Protein AF-A0A8H7DBB1-F1 (afdb_monomer_lite)

pLDDT: mean 85.73, std 10.11, range [40.78, 96.06]

InterPro domains:
  IPR054471 GPI inositol-deacylase, winged helix domain [PF22939] (51-109)

Sequence (112 aa):
MTLARFLLAKLHIESLSTKNTITGVREALKHLPKNLHDSYDIVMQRIEAQNEEDRKTARSALTWVANAKRSLTVSEITVALAIEPDAQRLDEDNILDIGIILAVCAGLVIWG

Structure (mmCIF, N/CA/C/O backbone):
data_AF-A0A8H7DBB1-F1
#
_entry.id   AF-A0A8H7DBB1-F1
#
loop_
_atom_site.group_PDB
_atom_site.id
_atom_site.type_symbol
_atom_site.label_atom_id
_atom_site.label_alt_id
_atom_site.label_comp_id
_atom_site.label_asym_id
_atom_site.label_entity_id
_atom_site.label_seq_id
_atom_site.pdbx_PDB_ins_code
_atom_site.Cartn_x
_atom_site.Cartn_y
_atom_site.Cartn_z
_atom_site.occupancy
_atom_site.B_iso_or_equiv
_atom_site.auth_seq_id
_atom_site.auth_comp_id
_atom_site.auth_asym_id
_atom_site.auth_atom_id
_atom_site.pdbx_PDB_model_num
ATOM 1 N N . MET A 1 1 ? -13.886 -19.421 -3.298 1.00 40.78 1 MET A N 1
ATOM 2 C CA . MET A 1 1 ? -14.956 -18.400 -3.183 1.00 40.78 1 MET A CA 1
ATOM 3 C C . MET A 1 1 ? -15.062 -17.869 -1.738 1.00 40.78 1 MET A C 1
ATOM 5 O O . MET A 1 1 ? -16.146 -17.860 -1.163 1.00 40.78 1 MET A O 1
ATOM 9 N N . THR A 1 2 ? -13.944 -17.423 -1.133 1.00 48.31 2 THR A N 1
ATOM 10 C CA . THR A 1 2 ? -13.886 -17.126 0.325 1.00 48.31 2 THR A CA 1
ATOM 11 C C . THR A 1 2 ? -12.988 -15.938 0.716 1.00 48.31 2 THR A C 1
ATOM 13 O O . THR A 1 2 ? -13.126 -15.435 1.825 1.00 48.31 2 THR A O 1
ATOM 16 N N . LEU A 1 3 ? -12.121 -15.433 -0.174 1.00 52.38 3 LEU A N 1
ATOM 17 C CA . LEU A 1 3 ? -11.161 -14.357 0.143 1.00 52.38 3 LEU A CA 1
ATOM 18 C C . LEU A 1 3 ? -11.837 -13.048 0.586 1.00 52.38 3 LEU A C 1
ATOM 20 O O . LEU A 1 3 ? -11.407 -12.435 1.560 1.00 52.38 3 LEU A O 1
ATOM 24 N N . ALA A 1 4 ? -12.955 -12.674 -0.046 1.00 51.69 4 ALA A N 1
ATOM 25 C CA . ALA A 1 4 ? -13.696 -11.459 0.304 1.00 51.69 4 ALA A CA 1
ATOM 26 C C . ALA A 1 4 ? -14.190 -11.437 1.766 1.00 51.69 4 ALA A C 1
ATOM 28 O O . ALA A 1 4 ? -14.262 -10.367 2.364 1.00 51.69 4 ALA A O 1
ATOM 29 N N . ARG A 1 5 ? -14.488 -12.601 2.374 1.00 57.72 5 ARG A N 1
ATOM 30 C CA . ARG A 1 5 ? -14.958 -12.663 3.773 1.00 57.72 5 ARG A CA 1
ATOM 31 C C . ARG A 1 5 ? -13.841 -12.438 4.792 1.00 57.72 5 ARG A C 1
ATOM 33 O O . ARG A 1 5 ? -14.124 -11.958 5.882 1.00 57.72 5 ARG A O 1
ATOM 40 N N . PHE A 1 6 ? -12.593 -12.752 4.446 1.00 73.19 6 PHE A N 1
ATOM 41 C CA . PHE A 1 6 ? -11.453 -12.571 5.351 1.00 73.19 6 PHE A CA 1
ATOM 42 C C . PHE A 1 6 ? -10.770 -11.212 5.185 1.00 73.19 6 PHE A C 1
ATOM 44 O O . PHE A 1 6 ? -10.178 -10.721 6.144 1.00 73.19 6 PHE A O 1
ATOM 51 N N . LEU A 1 7 ? -10.901 -10.568 4.019 1.00 76.94 7 LEU A N 1
ATOM 52 C CA . LEU A 1 7 ? -10.349 -9.231 3.800 1.00 76.94 7 LEU A CA 1
ATOM 53 C C . LEU A 1 7 ? -10.964 -8.204 4.756 1.00 76.94 7 LEU A C 1
ATOM 55 O O . LEU A 1 7 ? -10.230 -7.474 5.410 1.00 76.94 7 LEU A O 1
ATOM 59 N N . LEU A 1 8 ? -12.292 -8.195 4.903 1.00 79.00 8 LEU A N 1
ATOM 60 C CA . LEU A 1 8 ? -12.966 -7.272 5.822 1.00 79.00 8 LEU A CA 1
ATOM 61 C C . LEU A 1 8 ? -12.465 -7.439 7.268 1.00 79.00 8 LEU A C 1
ATOM 63 O O . LEU A 1 8 ? -12.156 -6.458 7.939 1.00 79.00 8 LEU A O 1
ATOM 67 N N . ALA A 1 9 ? -12.308 -8.687 7.722 1.00 83.38 9 ALA A N 1
ATOM 68 C CA . ALA A 1 9 ? -11.759 -8.981 9.042 1.00 83.38 9 ALA A CA 1
ATOM 69 C C . ALA A 1 9 ? -10.314 -8.473 9.191 1.00 83.38 9 ALA A C 1
ATOM 71 O O . ALA A 1 9 ? -9.991 -7.850 10.201 1.00 83.38 9 ALA A O 1
ATOM 72 N N . LYS A 1 10 ? -9.463 -8.675 8.175 1.00 82.00 10 LYS A N 1
ATOM 73 C CA . LYS A 1 10 ? -8.086 -8.156 8.152 1.00 82.00 10 LYS A CA 1
ATOM 74 C C . LYS A 1 10 ? -8.065 -6.628 8.268 1.00 82.00 10 LYS A C 1
ATOM 7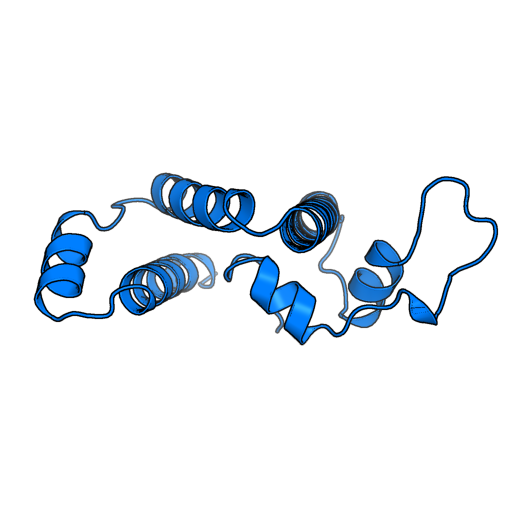6 O O . LYS A 1 10 ? -7.374 -6.101 9.135 1.00 82.00 10 LYS A O 1
ATOM 81 N N . LEU A 1 11 ? -8.872 -5.929 7.468 1.00 81.69 11 LEU A N 1
ATOM 82 C CA . LEU A 1 11 ? -8.942 -4.465 7.477 1.00 81.69 11 LEU A CA 1
ATOM 83 C C . LEU A 1 11 ? -9.419 -3.909 8.824 1.00 81.69 11 LEU A C 1
ATOM 85 O O . LEU A 1 11 ? -8.887 -2.908 9.305 1.00 81.69 11 LEU A O 1
ATOM 89 N N . HIS A 1 12 ? -10.385 -4.569 9.470 1.00 84.88 12 HIS A N 1
ATOM 90 C CA . HIS A 1 12 ? -10.808 -4.200 10.821 1.00 84.88 12 HIS A CA 1
ATOM 91 C C . HIS A 1 12 ? -9.668 -4.332 11.833 1.00 84.88 12 HIS A C 1
ATOM 93 O O . HIS A 1 12 ? -9.429 -3.398 12.597 1.00 84.88 12 HIS A O 1
ATOM 99 N N . ILE A 1 13 ? -8.941 -5.452 11.823 1.00 86.12 13 ILE A N 1
ATOM 100 C CA . ILE A 1 13 ? -7.811 -5.667 12.735 1.00 86.12 13 ILE A CA 1
ATOM 101 C C . ILE A 1 13 ? -6.706 -4.630 12.502 1.00 86.12 13 ILE A C 1
ATOM 103 O O . ILE A 1 13 ? -6.232 -4.038 13.469 1.00 86.12 13 ILE A O 1
ATOM 107 N N . GLU A 1 14 ? -6.356 -4.336 11.249 1.00 81.56 14 GLU A N 1
ATOM 108 C CA . GLU A 1 14 ? -5.372 -3.297 10.915 1.00 81.56 14 GLU A CA 1
ATOM 109 C C . GLU A 1 14 ? -5.826 -1.894 11.331 1.00 81.56 14 GLU A C 1
ATOM 111 O O . GLU A 1 14 ? -5.015 -1.066 11.735 1.00 81.56 14 GLU A O 1
ATOM 116 N N . SER A 1 15 ? -7.122 -1.583 11.238 1.00 82.19 15 SER A N 1
ATOM 117 C CA . SER A 1 15 ? -7.643 -0.306 11.730 1.00 82.19 15 SER A CA 1
ATOM 118 C C . SER A 1 15 ? -7.515 -0.209 13.251 1.00 82.19 15 SER A C 1
ATOM 120 O O . SER A 1 15 ? -7.166 0.850 13.776 1.00 82.19 15 SER A O 1
ATOM 122 N N . LEU A 1 16 ? -7.799 -1.295 13.972 1.00 87.44 16 LEU A N 1
ATOM 123 C CA . LEU A 1 16 ? -7.705 -1.338 15.431 1.00 87.44 16 LEU A CA 1
ATOM 124 C C . LEU A 1 16 ? -6.251 -1.295 15.916 1.00 87.44 16 LEU A C 1
ATOM 126 O O . LEU A 1 16 ? -5.979 -0.640 16.921 1.00 87.44 16 LEU A O 1
ATOM 130 N N . SER A 1 17 ? -5.312 -1.913 15.192 1.00 85.19 17 SER A N 1
ATOM 131 C CA . SER A 1 17 ? -3.887 -1.922 15.552 1.00 85.19 17 SER A CA 1
ATOM 132 C C . SER A 1 17 ? -3.225 -0.542 15.491 1.00 85.19 17 SER A C 1
ATOM 134 O O . SER A 1 17 ? -2.157 -0.359 16.060 1.00 85.19 17 SER A O 1
ATOM 136 N N . THR A 1 18 ? -3.861 0.452 14.859 1.00 82.31 18 THR A N 1
ATOM 137 C CA . THR A 1 18 ? -3.396 1.854 14.884 1.00 82.31 18 THR A CA 1
ATOM 138 C C . THR A 1 18 ? -3.653 2.572 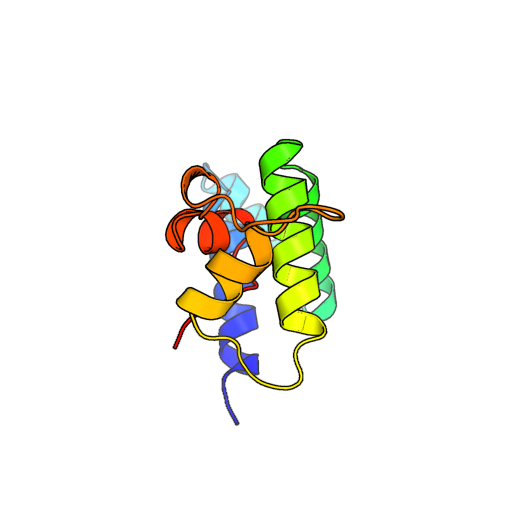16.214 1.00 82.31 18 THR A C 1
ATOM 140 O O . THR A 1 18 ? -3.210 3.706 16.402 1.00 82.31 18 THR A O 1
ATOM 143 N N . LYS A 1 19 ? -4.420 1.974 17.135 1.00 88.50 19 LYS A N 1
ATOM 144 C CA . LYS A 1 19 ? -4.829 2.619 18.388 1.00 88.50 19 LYS A CA 1
ATOM 145 C C . LYS A 1 19 ? -3.907 2.210 19.532 1.00 88.50 19 LYS A C 1
ATOM 147 O O . LYS A 1 19 ? -3.828 1.045 19.898 1.00 88.50 19 LYS A O 1
ATOM 152 N N . ASN A 1 20 ? -3.293 3.207 20.167 1.00 90.94 20 ASN A N 1
ATOM 153 C CA . ASN A 1 20 ? -2.319 3.003 21.246 1.00 90.94 20 ASN A CA 1
ATOM 154 C C . ASN A 1 20 ? -2.942 2.927 22.651 1.00 90.94 20 ASN A C 1
ATOM 156 O O . ASN A 1 20 ? -2.229 2.752 23.635 1.00 90.94 20 ASN A O 1
ATOM 160 N N . THR A 1 21 ? -4.262 3.097 22.781 1.00 92.19 21 THR A N 1
ATOM 161 C CA . THR A 1 21 ? -4.951 3.092 24.080 1.00 92.19 21 THR A CA 1
ATOM 162 C C . THR A 1 21 ? -6.188 2.208 24.046 1.00 92.19 21 THR A C 1
ATOM 164 O O . THR A 1 21 ? -6.889 2.131 23.037 1.00 92.19 21 THR A O 1
ATOM 167 N N . ILE A 1 22 ? -6.507 1.583 25.183 1.00 91.00 22 ILE A N 1
ATOM 168 C CA . ILE A 1 22 ? -7.725 0.770 25.335 1.00 91.00 22 ILE A CA 1
ATOM 169 C C . ILE A 1 22 ? -8.973 1.608 25.019 1.00 91.00 22 ILE A C 1
ATOM 171 O O . ILE A 1 22 ? -9.905 1.119 24.383 1.00 91.00 22 ILE A O 1
ATOM 175 N N . THR A 1 23 ? -8.990 2.878 25.432 1.00 92.31 23 THR A N 1
ATOM 176 C CA . THR A 1 23 ? -10.077 3.811 25.110 1.00 92.31 23 THR A CA 1
ATOM 177 C C . THR A 1 23 ? -10.197 4.018 23.603 1.00 92.31 23 THR A C 1
ATOM 179 O O . THR A 1 23 ? -11.283 3.823 23.065 1.00 92.31 23 THR A O 1
ATOM 182 N N . GLY A 1 24 ? -9.089 4.295 22.908 1.00 90.31 24 GLY A N 1
ATOM 183 C CA . GLY A 1 24 ? -9.084 4.474 21.456 1.00 90.31 24 GLY A CA 1
ATOM 184 C C . GLY A 1 24 ? -9.510 3.217 20.693 1.00 90.31 24 GLY A C 1
ATOM 185 O O . GLY A 1 24 ? -10.229 3.319 19.702 1.00 90.31 24 GLY A O 1
ATOM 186 N N . VAL A 1 25 ? -9.140 2.026 21.180 1.00 91.31 25 VAL A N 1
ATOM 187 C CA . VAL A 1 25 ? -9.632 0.748 20.634 1.00 91.31 25 VAL A CA 1
ATOM 188 C C . VAL A 1 25 ? -11.148 0.630 20.818 1.00 91.31 25 VAL A C 1
ATOM 190 O O . VAL A 1 25 ? -11.860 0.336 19.860 1.00 91.31 25 VAL A O 1
ATOM 193 N N . ARG A 1 26 ? -11.674 0.889 22.025 1.00 91.12 26 ARG A N 1
ATOM 194 C CA . ARG A 1 26 ? -13.124 0.828 22.299 1.00 91.12 26 ARG A CA 1
ATOM 195 C C . ARG A 1 26 ? -13.926 1.826 21.472 1.00 91.12 26 ARG A C 1
ATOM 197 O O . ARG A 1 26 ? -15.042 1.510 21.076 1.00 91.12 26 ARG A O 1
ATOM 204 N N . GLU A 1 27 ? -13.391 3.016 21.230 1.00 88.69 27 GLU A N 1
ATOM 205 C CA . GLU A 1 27 ? -14.022 4.004 20.354 1.00 88.69 27 GLU A CA 1
ATOM 206 C C . GLU A 1 27 ? -14.008 3.549 18.898 1.00 88.69 27 GLU A C 1
ATOM 208 O O . GLU A 1 27 ? -15.053 3.559 18.253 1.00 88.69 27 GLU A O 1
ATOM 213 N N . ALA A 1 28 ? -12.872 3.056 18.400 1.00 86.50 28 ALA A N 1
ATOM 214 C CA . ALA A 1 28 ? -12.773 2.525 17.043 1.00 86.50 28 ALA A CA 1
ATOM 215 C C . ALA A 1 28 ? -13.754 1.364 16.799 1.00 86.50 28 ALA A C 1
ATOM 217 O O . ALA A 1 28 ? -14.387 1.316 15.748 1.00 86.50 28 ALA A O 1
ATOM 218 N N . LEU A 1 29 ? -13.964 0.487 17.791 1.00 88.06 29 LEU A N 1
ATOM 219 C CA . LEU A 1 29 ? -14.954 -0.597 17.722 1.00 88.06 29 LEU A CA 1
ATOM 220 C C . LEU A 1 29 ? -16.393 -0.101 17.492 1.00 88.06 29 LEU A C 1
ATOM 222 O O . LEU A 1 29 ? -17.177 -0.803 16.858 1.00 88.06 29 LEU A O 1
ATOM 226 N N . LYS A 1 30 ? -16.755 1.097 17.973 1.00 86.56 30 LYS A N 1
ATOM 227 C CA . LYS A 1 30 ? -18.096 1.683 17.760 1.00 86.56 30 LYS A CA 1
ATOM 228 C C . LYS A 1 30 ? -18.300 2.192 16.333 1.00 86.56 30 LYS A C 1
ATOM 230 O O . LYS A 1 30 ? -19.440 2.314 15.891 1.00 86.56 30 LYS A O 1
ATOM 235 N N . HIS A 1 31 ? -17.207 2.493 15.637 1.00 80.88 31 HIS A N 1
ATOM 236 C CA . HIS A 1 31 ? -17.193 3.105 14.310 1.00 80.88 31 HIS A CA 1
ATOM 237 C C . HIS A 1 31 ? -16.587 2.182 13.252 1.00 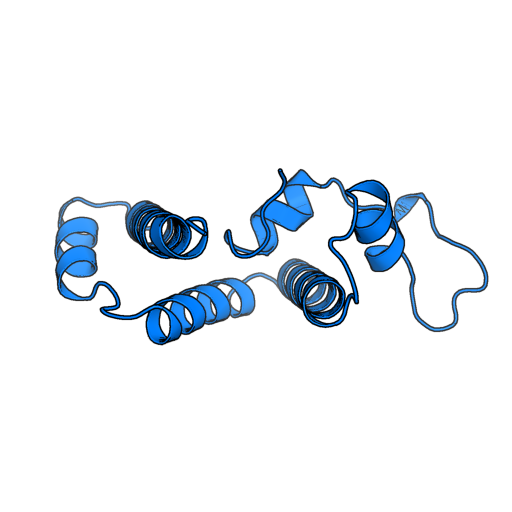80.88 31 HIS A C 1
ATOM 239 O O . HIS A 1 31 ? -16.160 2.653 12.200 1.00 80.88 31 HIS A O 1
ATOM 245 N N . LEU A 1 32 ? -16.545 0.870 13.517 1.00 80.50 32 LEU A N 1
ATOM 246 C CA . LEU A 1 32 ? -16.096 -0.083 12.514 1.00 80.50 32 LEU A CA 1
ATOM 247 C C . LEU A 1 32 ? -17.011 -0.004 11.281 1.00 80.50 32 LEU A C 1
ATOM 249 O O . LEU A 1 32 ? -18.240 -0.023 11.426 1.00 80.50 32 LEU A O 1
ATOM 253 N N . PRO A 1 33 ? -16.427 0.066 10.076 1.00 76.12 33 PRO A N 1
ATOM 254 C CA . PRO A 1 33 ? -17.180 0.024 8.835 1.00 76.12 33 PRO A CA 1
ATOM 255 C C . PRO A 1 33 ? -18.101 -1.190 8.790 1.00 76.12 33 PRO A C 1
ATOM 257 O O . PRO A 1 33 ? -17.689 -2.305 9.103 1.00 76.12 33 PRO A O 1
ATOM 260 N N . LYS A 1 34 ? -19.350 -0.994 8.368 1.00 76.00 34 LYS A N 1
ATOM 261 C CA . LYS A 1 34 ? -20.316 -2.102 8.269 1.00 76.00 34 LYS A CA 1
ATOM 262 C C . LYS A 1 34 ? -20.208 -2.860 6.954 1.00 76.00 34 LYS A C 1
ATOM 264 O O . LYS A 1 34 ? -20.709 -3.976 6.842 1.00 76.00 34 LYS A O 1
ATOM 269 N N . ASN A 1 35 ? -19.604 -2.236 5.952 1.00 77.81 35 ASN A N 1
ATOM 270 C CA . ASN A 1 35 ? -19.469 -2.788 4.621 1.00 77.81 35 ASN A CA 1
ATOM 271 C C . ASN A 1 35 ? -18.027 -2.624 4.117 1.00 77.81 35 ASN A C 1
ATOM 273 O O . ASN A 1 35 ? -17.185 -1.938 4.706 1.00 77.81 35 ASN A O 1
ATOM 277 N N . LEU A 1 36 ? -17.749 -3.319 3.020 1.00 75.12 36 LEU A N 1
ATOM 278 C CA . LEU A 1 36 ? -16.422 -3.364 2.429 1.00 75.12 36 LEU A CA 1
ATOM 279 C C . LEU A 1 36 ? -16.024 -2.023 1.789 1.00 75.12 36 LEU A C 1
ATOM 281 O O . LEU A 1 36 ? -14.852 -1.672 1.833 1.00 75.12 36 LEU A O 1
ATOM 285 N N . HIS A 1 37 ? -16.982 -1.271 1.243 1.00 78.88 37 HIS A N 1
ATOM 286 C CA . HIS A 1 37 ? -16.733 0.018 0.593 1.00 78.88 37 HIS A CA 1
ATOM 287 C C . HIS A 1 37 ? -16.185 1.048 1.587 1.00 78.88 37 HIS A C 1
ATOM 289 O O . HIS A 1 37 ? -15.072 1.531 1.412 1.00 78.88 37 HIS A O 1
ATOM 295 N N . ASP A 1 38 ? -16.883 1.236 2.706 1.00 80.75 38 ASP A N 1
ATOM 296 C CA . ASP A 1 38 ? -16.463 2.111 3.801 1.00 80.75 38 ASP A CA 1
ATOM 297 C C . ASP A 1 38 ? -15.089 1.686 4.370 1.00 80.75 38 ASP A C 1
ATOM 299 O O . ASP A 1 38 ? -14.297 2.509 4.824 1.00 80.75 38 ASP A O 1
ATOM 303 N N . SER A 1 39 ? -14.779 0.382 4.342 1.00 78.62 39 SER A N 1
ATOM 304 C CA . SER A 1 39 ? -13.469 -0.129 4.773 1.00 78.62 39 SER A CA 1
ATOM 305 C C . SER A 1 39 ? -12.360 0.234 3.791 1.00 78.62 39 SER A C 1
ATOM 307 O O . SER A 1 39 ? -11.274 0.611 4.228 1.00 78.62 39 SER A O 1
ATOM 309 N N . TYR A 1 40 ? -12.623 0.138 2.484 1.00 83.12 40 TYR A N 1
ATOM 310 C CA . TYR A 1 40 ? -11.687 0.589 1.457 1.00 83.12 40 TYR A CA 1
ATOM 311 C C . TYR A 1 40 ? -11.418 2.087 1.574 1.00 83.12 40 TYR A C 1
ATOM 313 O O . TYR A 1 40 ? -10.255 2.470 1.502 1.00 83.12 40 TYR A O 1
ATOM 321 N N . ASP A 1 41 ? -12.436 2.911 1.835 1.00 86.44 41 ASP A N 1
ATOM 322 C CA . ASP A 1 41 ? -12.259 4.359 2.000 1.00 86.44 41 ASP A CA 1
ATOM 323 C C . ASP A 1 41 ? -11.316 4.689 3.159 1.00 86.44 41 ASP A C 1
ATOM 325 O O . ASP A 1 41 ? -10.394 5.490 3.002 1.00 86.44 41 ASP A O 1
ATOM 329 N N . ILE A 1 42 ? -11.471 4.015 4.304 1.00 84.50 42 ILE A N 1
ATOM 330 C CA . ILE A 1 42 ? -10.545 4.166 5.436 1.00 84.50 42 ILE A CA 1
ATOM 331 C C . ILE A 1 42 ? -9.126 3.745 5.044 1.00 84.50 42 ILE A C 1
ATOM 333 O O . ILE A 1 42 ? -8.152 4.382 5.445 1.00 84.50 42 ILE A O 1
ATOM 337 N N . VAL A 1 43 ? -8.970 2.667 4.272 1.00 87.62 43 VAL A N 1
ATOM 338 C CA . VAL A 1 43 ? -7.639 2.225 3.839 1.00 87.62 43 VAL A CA 1
ATOM 339 C C . VAL A 1 43 ? -7.013 3.217 2.869 1.00 87.62 43 VAL A C 1
ATOM 341 O O . VAL A 1 43 ? -5.859 3.587 3.061 1.00 87.62 43 VAL A O 1
ATOM 344 N N . MET A 1 44 ? -7.773 3.703 1.891 1.00 91.44 44 MET A N 1
ATOM 345 C CA . MET A 1 44 ? -7.310 4.712 0.944 1.00 91.44 44 MET A CA 1
ATOM 346 C C . MET A 1 44 ? -6.926 6.007 1.657 1.00 91.44 44 MET A C 1
ATOM 348 O O . MET A 1 44 ? -5.865 6.548 1.378 1.00 91.44 44 MET A O 1
ATOM 352 N N . GLN A 1 45 ? -7.702 6.457 2.647 1.00 91.19 45 GLN A N 1
ATOM 353 C CA . GLN A 1 45 ? -7.325 7.607 3.474 1.00 91.19 45 GLN A CA 1
ATOM 354 C C . GLN A 1 45 ? -5.993 7.391 4.204 1.00 91.19 45 GLN A C 1
ATOM 356 O O . GLN A 1 45 ? -5.181 8.311 4.264 1.00 91.19 45 GLN A O 1
ATOM 361 N N . ARG A 1 46 ? -5.738 6.183 4.730 1.00 89.00 46 ARG A N 1
ATOM 362 C CA . ARG A 1 46 ? -4.444 5.849 5.351 1.00 89.00 46 ARG A CA 1
ATOM 363 C C . ARG A 1 46 ? -3.300 5.909 4.341 1.00 89.00 46 ARG A C 1
ATOM 365 O O . ARG A 1 46 ? -2.258 6.455 4.677 1.00 89.00 46 ARG A O 1
ATOM 372 N N . ILE A 1 47 ? -3.506 5.402 3.125 1.00 93.44 47 ILE A N 1
ATOM 373 C CA . ILE A 1 47 ? -2.514 5.448 2.040 1.00 93.44 47 ILE A CA 1
ATOM 374 C C . ILE A 1 47 ? -2.204 6.895 1.632 1.00 93.44 47 ILE A C 1
ATOM 376 O O . ILE A 1 47 ? -1.038 7.257 1.483 1.00 93.44 47 ILE A O 1
ATOM 380 N N . GLU A 1 48 ? -3.233 7.732 1.485 1.00 94.38 48 GLU A N 1
ATOM 381 C CA . GLU A 1 48 ? -3.095 9.142 1.092 1.00 94.38 48 GLU A CA 1
ATOM 382 C C . GLU A 1 48 ? -2.450 10.013 2.187 1.00 94.38 48 GLU A C 1
ATOM 384 O O . GLU A 1 48 ? -1.872 11.056 1.878 1.00 94.38 48 GLU A O 1
ATOM 389 N N . ALA A 1 49 ? -2.520 9.580 3.451 1.00 93.56 49 ALA A N 1
ATOM 390 C CA . ALA A 1 49 ? -1.906 10.251 4.598 1.00 93.56 49 ALA A CA 1
ATOM 391 C C . ALA A 1 49 ? -0.416 9.907 4.811 1.00 93.56 49 ALA A C 1
ATOM 393 O O . ALA A 1 49 ? 0.205 10.464 5.718 1.00 93.56 49 ALA A O 1
ATOM 394 N N . GLN A 1 50 ? 0.156 8.992 4.018 1.00 94.31 50 GLN A N 1
ATOM 395 C CA . GLN A 1 50 ? 1.588 8.669 4.059 1.00 94.31 50 GLN A CA 1
ATOM 396 C C . GLN A 1 50 ? 2.441 9.825 3.511 1.00 94.31 50 GLN A C 1
ATOM 398 O O . GLN A 1 50 ? 1.921 10.807 2.971 1.00 94.31 50 GLN A O 1
ATOM 403 N N . ASN A 1 51 ? 3.768 9.713 3.635 1.00 96.06 51 ASN A N 1
ATOM 404 C CA . ASN A 1 51 ? 4.668 10.647 2.960 1.00 96.06 51 ASN A CA 1
ATOM 405 C C . ASN A 1 51 ? 4.507 10.549 1.427 1.00 96.06 51 ASN A C 1
ATOM 407 O O . ASN A 1 51 ? 3.911 9.609 0.897 1.00 96.06 51 ASN A O 1
ATOM 411 N N . GLU A 1 52 ? 5.002 11.558 0.710 1.00 95.62 52 GLU A N 1
ATOM 412 C CA . GLU A 1 52 ? 4.776 11.686 -0.732 1.00 95.62 52 GLU A CA 1
ATOM 413 C C . GLU A 1 52 ? 5.293 10.487 -1.538 1.00 95.62 52 GLU A C 1
ATOM 415 O O . GLU A 1 52 ? 4.608 10.036 -2.460 1.00 95.62 52 GLU A O 1
ATOM 420 N N . GLU A 1 53 ? 6.455 9.957 -1.164 1.00 92.69 53 GLU A N 1
ATOM 421 C CA . GLU A 1 53 ? 7.108 8.828 -1.824 1.00 92.69 53 GLU A CA 1
ATOM 422 C C . GLU A 1 53 ? 6.308 7.533 -1.635 1.00 92.69 53 GLU A C 1
ATOM 424 O O . GLU A 1 53 ? 5.914 6.895 -2.613 1.00 92.69 53 GLU A O 1
ATOM 429 N N . ASP A 1 54 ? 5.951 7.204 -0.393 1.00 94.50 54 ASP A N 1
ATOM 430 C CA . ASP A 1 54 ? 5.147 6.024 -0.059 1.00 94.50 54 ASP A CA 1
ATOM 431 C C . ASP A 1 54 ? 3.766 6.078 -0.714 1.00 94.50 54 ASP A C 1
ATOM 433 O O . ASP A 1 54 ? 3.276 5.085 -1.260 1.00 94.50 54 ASP A O 1
ATOM 437 N N . ARG A 1 55 ? 3.137 7.259 -0.717 1.00 95.69 55 ARG A N 1
ATOM 438 C CA . ARG A 1 55 ? 1.849 7.477 -1.381 1.00 95.69 55 ARG A CA 1
ATOM 439 C C . ARG A 1 55 ? 1.957 7.263 -2.890 1.00 95.69 55 ARG A C 1
ATOM 441 O O . ARG A 1 55 ? 1.076 6.622 -3.469 1.00 95.69 55 ARG A O 1
ATOM 448 N N . LYS A 1 56 ? 3.010 7.778 -3.539 1.00 94.00 56 LYS A N 1
ATOM 449 C CA . LYS A 1 56 ? 3.253 7.571 -4.979 1.00 94.00 56 LYS A CA 1
ATOM 450 C C . LYS A 1 56 ? 3.428 6.079 -5.271 1.00 94.00 56 LYS A C 1
ATOM 452 O O . LYS A 1 56 ? 2.738 5.553 -6.144 1.00 94.00 56 LYS A O 1
ATOM 457 N N . THR A 1 57 ? 4.262 5.394 -4.493 1.00 94.19 57 THR A N 1
ATOM 458 C CA . THR A 1 57 ? 4.519 3.954 -4.623 1.00 94.19 57 THR A CA 1
ATOM 459 C C . THR A 1 57 ? 3.242 3.133 -4.464 1.00 94.19 57 THR A C 1
ATOM 461 O O . THR A 1 57 ? 2.914 2.320 -5.330 1.00 94.19 57 THR A O 1
ATOM 464 N N . ALA A 1 58 ? 2.463 3.388 -3.410 1.00 95.00 58 ALA A N 1
ATOM 465 C CA . ALA A 1 58 ? 1.207 2.693 -3.160 1.00 95.00 58 ALA A CA 1
ATOM 466 C C . ALA A 1 58 ? 0.197 2.900 -4.299 1.00 95.00 58 ALA A C 1
ATOM 468 O O . ALA A 1 58 ? -0.409 1.938 -4.775 1.00 95.00 58 ALA A O 1
ATOM 469 N N . ARG A 1 59 ? 0.035 4.135 -4.795 1.00 94.88 59 ARG A N 1
ATOM 470 C CA . ARG A 1 59 ? -0.875 4.420 -5.916 1.00 94.88 59 ARG A CA 1
ATOM 471 C C . ARG A 1 59 ? -0.448 3.722 -7.201 1.00 94.88 59 ARG A C 1
ATOM 473 O O . ARG A 1 59 ? -1.305 3.159 -7.887 1.00 94.88 59 ARG A O 1
ATOM 480 N N . SER A 1 60 ? 0.843 3.728 -7.520 1.00 93.31 60 SER A N 1
ATOM 481 C CA . SER A 1 60 ? 1.370 3.012 -8.683 1.00 93.31 60 SER A CA 1
ATOM 482 C C . SER A 1 60 ? 1.130 1.508 -8.559 1.00 93.31 60 SER A C 1
ATOM 484 O O . SER A 1 60 ? 0.626 0.890 -9.496 1.00 93.31 60 SER A O 1
ATOM 486 N N . ALA A 1 61 ? 1.388 0.926 -7.384 1.00 94.12 61 ALA A N 1
ATOM 487 C CA . ALA A 1 61 ? 1.187 -0.500 -7.140 1.00 94.12 61 ALA A CA 1
ATOM 488 C C . ALA A 1 61 ? -0.287 -0.896 -7.289 1.00 94.12 61 ALA A C 1
ATOM 490 O O . ALA A 1 61 ? -0.610 -1.837 -8.016 1.00 94.12 61 ALA A O 1
ATOM 491 N N . LEU A 1 62 ? -1.196 -0.136 -6.671 1.00 94.06 62 LEU A N 1
ATOM 492 C CA . LEU A 1 62 ? -2.637 -0.356 -6.795 1.00 94.06 62 LEU A CA 1
ATOM 493 C C . LEU A 1 62 ? -3.117 -0.204 -8.240 1.00 94.06 62 LEU A C 1
ATOM 495 O O . LEU A 1 62 ? -3.956 -0.983 -8.684 1.00 94.06 62 LEU A O 1
ATOM 499 N N . THR A 1 63 ? -2.565 0.750 -8.992 1.00 93.81 63 THR A N 1
ATOM 500 C CA . THR A 1 63 ? -2.897 0.945 -10.410 1.00 93.81 63 THR A CA 1
ATOM 501 C C . THR A 1 63 ? -2.485 -0.268 -11.239 1.00 93.81 63 THR A C 1
ATOM 503 O O . THR A 1 63 ? -3.305 -0.786 -11.999 1.00 93.81 63 THR A O 1
ATOM 506 N N . TRP A 1 64 ? -1.260 -0.767 -11.064 1.00 93.88 64 TRP A N 1
ATOM 507 C CA . TRP A 1 64 ? -0.788 -1.975 -11.741 1.00 93.88 64 TRP A CA 1
ATOM 508 C C . TRP A 1 64 ? -1.649 -3.191 -11.406 1.00 93.88 64 TRP A C 1
ATOM 510 O O . TRP A 1 64 ? -2.106 -3.885 -12.311 1.00 93.88 64 TRP A O 1
ATOM 520 N N . VAL A 1 65 ? -1.928 -3.420 -10.121 1.00 92.00 65 VAL A N 1
ATOM 521 C CA . VAL A 1 65 ? -2.726 -4.568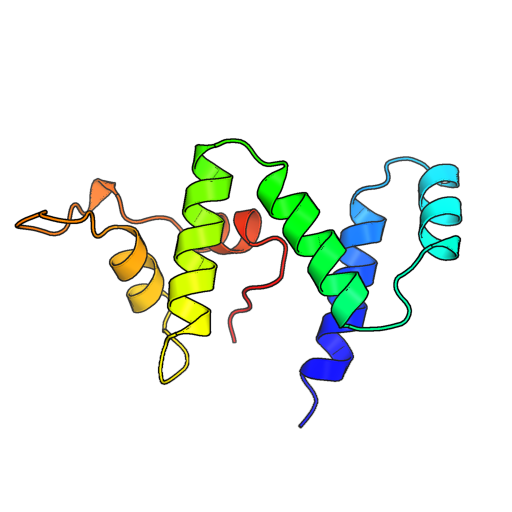 -9.668 1.00 92.00 65 VAL A CA 1
ATOM 522 C C . VAL A 1 65 ? -4.169 -4.488 -10.173 1.00 92.00 65 VAL A C 1
ATOM 524 O O . VAL A 1 65 ? -4.699 -5.490 -10.645 1.00 92.00 65 VAL A O 1
ATOM 527 N N . ALA A 1 66 ? -4.804 -3.315 -10.114 1.00 91.81 66 ALA A N 1
ATOM 528 C CA . ALA A 1 66 ? -6.199 -3.141 -10.522 1.00 91.81 66 ALA A CA 1
ATOM 529 C C . ALA A 1 66 ? -6.407 -3.259 -12.041 1.00 91.81 66 ALA A C 1
ATOM 531 O O . ALA A 1 66 ? -7.480 -3.671 -12.478 1.00 91.81 66 ALA A O 1
ATOM 532 N N . ASN A 1 67 ? -5.398 -2.902 -12.842 1.00 92.62 67 ASN A N 1
ATOM 533 C CA . ASN A 1 67 ? -5.481 -2.925 -14.306 1.00 92.62 67 ASN A CA 1
ATOM 534 C C . ASN A 1 67 ? -4.862 -4.184 -14.936 1.00 92.62 67 ASN A C 1
ATOM 536 O O . ASN A 1 67 ? -5.019 -4.413 -16.139 1.00 92.62 67 ASN A O 1
ATOM 540 N N . ALA A 1 68 ? -4.156 -5.012 -14.163 1.00 92.69 68 ALA A N 1
ATOM 541 C CA . ALA A 1 68 ? -3.571 -6.240 -14.675 1.00 92.69 68 ALA A CA 1
ATOM 542 C C . ALA A 1 68 ? -4.657 -7.256 -15.068 1.00 92.69 68 ALA A C 1
ATOM 544 O O . ALA A 1 68 ? -5.601 -7.528 -14.330 1.00 92.69 68 ALA A O 1
ATOM 545 N N . LYS A 1 69 ? -4.493 -7.890 -16.237 1.00 92.75 69 LYS A N 1
ATOM 546 C CA . LYS A 1 69 ? -5.420 -8.932 -16.730 1.00 92.75 69 LYS A CA 1
ATOM 547 C C . LYS A 1 69 ? -5.395 -10.221 -15.900 1.00 92.75 69 LYS A C 1
ATOM 549 O O . LYS A 1 69 ? -6.293 -11.048 -16.022 1.00 92.75 69 LYS A O 1
ATOM 554 N N . ARG A 1 70 ? -4.334 -10.420 -15.120 1.00 92.69 70 ARG A N 1
ATOM 555 C CA . ARG A 1 70 ? -4.120 -11.552 -14.217 1.00 92.69 70 ARG A CA 1
ATOM 556 C C . ARG A 1 70 ? -3.355 -11.077 -12.989 1.00 92.69 70 ARG A C 1
ATO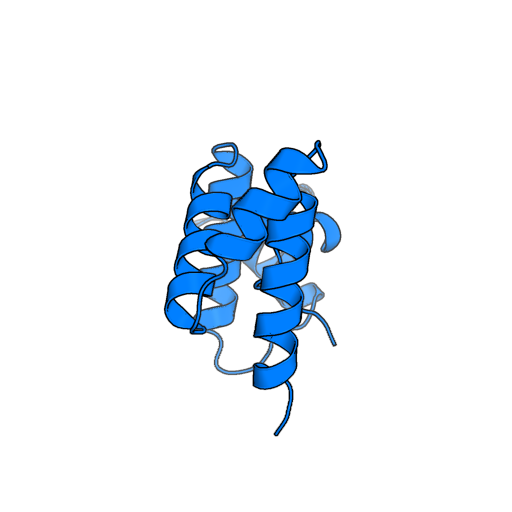M 558 O O . ARG A 1 70 ? -2.736 -10.018 -13.032 1.00 92.69 70 ARG A O 1
ATOM 565 N N . SER A 1 71 ? -3.325 -11.897 -11.944 1.00 90.25 71 SER A N 1
ATOM 566 C CA . SER A 1 71 ? -2.439 -11.667 -10.804 1.00 90.25 71 SER A CA 1
ATOM 567 C C . SER A 1 71 ? -0.982 -11.544 -11.262 1.00 90.25 71 SER A C 1
ATOM 569 O O . SER A 1 71 ? -0.501 -12.345 -12.074 1.00 90.25 71 SER A O 1
ATOM 571 N N . LEU A 1 72 ? -0.309 -10.513 -10.754 1.00 91.62 72 LEU A N 1
ATOM 572 C CA . LEU A 1 72 ? 1.113 -10.270 -10.970 1.00 91.62 72 LEU A CA 1
ATOM 573 C C . LEU A 1 72 ? 1.927 -11.101 -9.978 1.00 91.62 72 LEU A C 1
ATOM 575 O O . LEU A 1 72 ? 1.531 -11.277 -8.825 1.00 91.62 72 LEU A O 1
ATOM 579 N N . THR A 1 73 ? 3.071 -11.604 -10.426 1.00 92.88 73 THR A N 1
ATOM 580 C CA . THR A 1 73 ? 4.076 -12.181 -9.530 1.00 92.88 73 THR A CA 1
ATOM 581 C C . THR A 1 73 ? 4.835 -11.073 -8.798 1.00 92.88 73 THR A C 1
ATOM 583 O O . THR A 1 73 ? 4.812 -9.914 -9.213 1.00 92.88 73 THR A O 1
ATOM 586 N N . VAL A 1 74 ? 5.554 -11.434 -7.730 1.00 91.62 74 VAL A N 1
ATOM 587 C CA . VAL A 1 74 ? 6.412 -10.490 -6.992 1.00 91.62 74 VAL A CA 1
ATOM 588 C C . VAL A 1 74 ? 7.412 -9.817 -7.928 1.00 91.62 74 VAL A C 1
ATOM 590 O O . VAL A 1 74 ? 7.501 -8.598 -7.939 1.00 91.62 74 VAL A O 1
ATOM 593 N N . SER A 1 75 ? 8.095 -10.595 -8.771 1.00 91.31 75 SER A N 1
ATOM 594 C CA . SER A 1 75 ? 9.066 -10.047 -9.722 1.00 91.31 75 SER A CA 1
ATOM 595 C C . SER A 1 75 ? 8.428 -9.107 -10.743 1.00 91.31 75 SER A C 1
ATOM 597 O O . SER A 1 75 ? 9.067 -8.159 -11.179 1.00 91.31 75 SER A O 1
ATOM 599 N N . GLU A 1 76 ? 7.190 -9.371 -11.158 1.00 92.88 76 GLU A N 1
ATOM 600 C CA . GLU A 1 76 ? 6.517 -8.526 -12.143 1.00 92.88 76 GLU A CA 1
ATOM 601 C C . GLU A 1 76 ? 6.116 -7.182 -11.550 1.00 92.88 76 GLU A C 1
ATOM 603 O O . GLU A 1 76 ? 6.322 -6.163 -12.199 1.00 92.88 76 GLU A O 1
ATOM 608 N N . ILE A 1 77 ? 5.563 -7.160 -10.333 1.00 92.75 77 ILE A N 1
ATOM 609 C CA . ILE A 1 77 ? 5.153 -5.898 -9.710 1.00 92.75 77 ILE A CA 1
ATOM 610 C C . ILE A 1 77 ? 6.363 -5.053 -9.299 1.00 92.75 77 ILE A C 1
ATOM 612 O O . ILE A 1 77 ? 6.331 -3.842 -9.492 1.00 92.75 77 ILE A O 1
ATOM 616 N N . THR A 1 78 ? 7.439 -5.662 -8.791 1.00 92.75 78 THR A N 1
ATOM 617 C CA . THR A 1 78 ? 8.642 -4.913 -8.397 1.00 92.75 78 THR A CA 1
ATOM 618 C C . THR A 1 78 ? 9.322 -4.283 -9.609 1.00 92.75 78 THR A C 1
ATOM 620 O O . THR A 1 78 ? 9.658 -3.103 -9.572 1.00 92.75 78 THR A O 1
ATOM 623 N N . VAL A 1 79 ? 9.429 -5.017 -10.722 1.00 91.44 79 VAL A N 1
ATOM 624 C CA . VAL A 1 79 ? 9.952 -4.469 -11.983 1.00 91.44 79 VAL A CA 1
ATOM 625 C C . VAL A 1 79 ? 9.009 -3.414 -12.560 1.00 91.44 79 VAL A C 1
ATOM 627 O O . VAL A 1 79 ? 9.470 -2.363 -12.986 1.00 91.44 79 VAL A O 1
ATOM 630 N N . ALA A 1 80 ? 7.693 -3.641 -12.546 1.00 90.56 80 ALA A N 1
ATOM 631 C CA . ALA A 1 80 ? 6.724 -2.680 -13.074 1.00 90.56 80 ALA A CA 1
ATOM 632 C C . ALA A 1 80 ? 6.733 -1.334 -12.327 1.00 90.56 80 ALA A C 1
ATOM 634 O O . ALA A 1 80 ? 6.424 -0.303 -12.922 1.00 90.56 80 ALA A O 1
ATOM 635 N N . LEU A 1 81 ? 7.081 -1.340 -11.037 1.00 91.38 81 LEU A N 1
ATOM 636 C CA . LEU A 1 81 ? 7.215 -0.131 -10.221 1.00 91.38 81 LEU A CA 1
ATOM 637 C C . LEU A 1 81 ? 8.547 0.597 -10.415 1.00 91.38 81 LEU A C 1
ATOM 639 O O . LEU A 1 81 ? 8.586 1.806 -10.219 1.00 91.38 81 LEU A O 1
ATOM 643 N N . ALA A 1 82 ? 9.601 -0.109 -10.824 1.00 90.00 82 ALA A N 1
ATOM 644 C CA . ALA A 1 82 ? 10.915 0.474 -11.090 1.00 90.00 82 ALA A CA 1
ATOM 645 C C . ALA A 1 82 ? 11.005 1.177 -12.462 1.00 90.00 82 ALA A C 1
ATOM 647 O O . ALA A 1 82 ? 11.969 1.897 -12.728 1.00 90.00 82 ALA A O 1
ATOM 648 N N . ILE A 1 83 ? 10.020 0.969 -13.346 1.00 86.06 83 ILE A N 1
ATOM 649 C CA . ILE A 1 83 ? 9.977 1.584 -14.678 1.00 86.06 83 ILE A CA 1
ATOM 650 C C . ILE A 1 83 ? 9.498 3.034 -14.569 1.00 86.06 83 ILE A C 1
ATOM 652 O O . ILE A 1 83 ? 8.332 3.296 -14.269 1.00 86.06 83 ILE A O 1
ATOM 656 N N . GLU A 1 84 ? 10.379 3.970 -14.911 1.00 79.94 84 GLU A N 1
ATOM 657 C CA . GLU A 1 84 ? 10.019 5.372 -15.115 1.00 79.94 84 GLU A CA 1
ATOM 658 C C . GLU A 1 84 ? 9.547 5.612 -16.564 1.00 79.94 84 GLU A C 1
ATOM 660 O O . GLU A 1 84 ? 10.091 5.013 -17.504 1.00 79.94 84 GLU A O 1
ATOM 665 N N . PRO A 1 85 ? 8.546 6.487 -16.783 1.00 74.75 85 PRO A N 1
ATOM 666 C CA . PRO A 1 85 ? 8.178 6.933 -18.121 1.00 74.75 85 PRO A CA 1
ATOM 667 C C . PRO A 1 85 ? 9.408 7.474 -18.859 1.00 74.75 85 PRO A C 1
ATOM 669 O O . PRO A 1 85 ? 10.223 8.188 -18.281 1.00 74.75 85 PRO A O 1
ATOM 672 N N . ASP A 1 86 ? 9.545 7.116 -20.134 1.00 80.00 86 ASP A N 1
ATOM 673 C CA . ASP A 1 86 ? 10.640 7.541 -21.020 1.00 80.00 86 ASP A CA 1
ATOM 674 C C . ASP A 1 86 ? 12.040 6.973 -20.698 1.00 80.00 86 ASP A C 1
ATOM 676 O O . ASP A 1 86 ? 13.012 7.281 -21.397 1.00 80.00 86 ASP A O 1
ATOM 680 N N . ALA A 1 87 ? 12.163 6.080 -19.710 1.00 79.12 87 ALA A N 1
ATOM 681 C CA . ALA A 1 87 ? 13.416 5.383 -19.441 1.00 79.12 87 ALA A CA 1
ATOM 682 C C . ALA A 1 87 ? 13.756 4.379 -20.561 1.00 79.12 87 ALA A C 1
ATOM 684 O O . ALA A 1 87 ? 12.950 3.532 -20.946 1.00 79.12 87 ALA A O 1
ATOM 685 N N . GLN A 1 88 ? 14.990 4.438 -21.076 1.00 79.38 88 GLN A N 1
ATOM 686 C CA . GLN A 1 88 ? 15.469 3.496 -22.102 1.00 79.38 88 GLN A CA 1
ATOM 687 C C . GLN A 1 88 ? 15.896 2.137 -21.530 1.00 79.38 88 GLN A C 1
ATOM 689 O O . GLN A 1 88 ? 16.063 1.174 -22.281 1.00 79.38 88 GLN A O 1
ATOM 694 N N . ARG A 1 89 ? 16.135 2.064 -20.216 1.00 83.06 89 ARG A N 1
ATOM 695 C CA . ARG A 1 89 ? 16.583 0.868 -19.497 1.00 83.06 89 ARG A CA 1
ATOM 696 C C . ARG A 1 89 ? 15.953 0.830 -18.113 1.00 83.06 89 ARG A C 1
ATOM 698 O O . ARG A 1 89 ? 15.652 1.878 -17.551 1.00 83.06 89 ARG A O 1
ATOM 705 N N . LEU A 1 90 ? 15.783 -0.383 -17.597 1.00 84.12 90 LEU A N 1
ATOM 706 C CA . LEU A 1 90 ? 15.417 -0.610 -16.207 1.00 84.12 90 LEU A CA 1
ATOM 707 C C . LEU A 1 90 ? 16.571 -0.161 -15.308 1.00 84.12 90 LEU A C 1
ATOM 709 O O . LEU A 1 90 ? 17.716 -0.547 -15.548 1.00 84.12 90 LEU A O 1
ATOM 713 N N . ASP A 1 91 ? 16.246 0.632 -14.296 1.00 85.94 91 ASP A N 1
ATOM 714 C CA . ASP A 1 91 ? 17.156 0.937 -13.202 1.00 85.94 91 ASP A CA 1
ATOM 715 C C . ASP A 1 91 ? 16.991 -0.134 -12.116 1.00 85.94 91 ASP A C 1
ATOM 717 O O . ASP A 1 91 ? 15.959 -0.197 -11.444 1.00 85.94 91 ASP A O 1
ATOM 721 N N . GLU A 1 92 ? 17.974 -1.028 -11.997 1.00 86.75 92 GLU A N 1
ATOM 722 C CA . GLU A 1 92 ? 17.944 -2.117 -11.014 1.00 86.75 92 GLU A CA 1
ATOM 723 C C . GLU A 1 92 ? 18.019 -1.593 -9.573 1.00 86.75 92 GLU A C 1
ATOM 725 O O . GLU A 1 92 ? 17.465 -2.226 -8.673 1.00 86.75 92 GLU A O 1
ATOM 730 N N . ASP A 1 93 ? 18.607 -0.410 -9.361 1.00 87.69 93 ASP A N 1
ATOM 731 C CA . ASP A 1 93 ? 18.693 0.226 -8.043 1.00 87.69 93 ASP A CA 1
ATOM 732 C C . ASP A 1 93 ? 17.337 0.803 -7.591 1.00 87.69 93 ASP A C 1
ATOM 734 O O . ASP A 1 93 ? 17.137 1.080 -6.408 1.00 87.69 93 ASP A O 1
ATOM 738 N N . ASN A 1 94 ? 16.377 0.931 -8.515 1.00 87.00 94 ASN A N 1
ATOM 739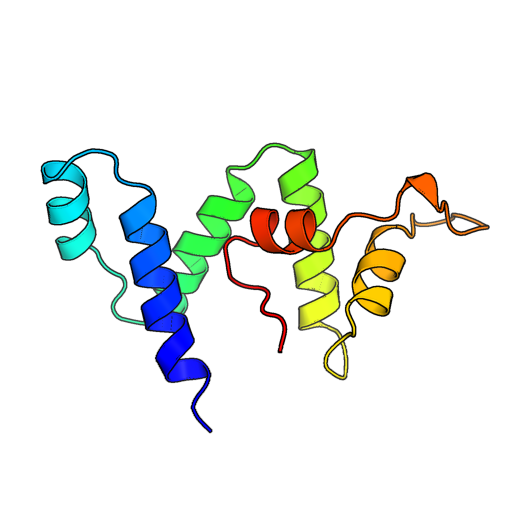 C CA . ASN A 1 94 ? 15.014 1.391 -8.247 1.00 87.00 94 ASN A CA 1
ATOM 740 C C . ASN A 1 94 ? 14.032 0.232 -7.961 1.00 87.00 94 ASN A C 1
ATOM 742 O O . ASN A 1 94 ? 12.827 0.442 -7.795 1.00 87.00 94 ASN A O 1
ATOM 746 N N . ILE A 1 95 ? 14.515 -1.017 -7.924 1.00 91.75 95 ILE A N 1
ATOM 747 C CA . ILE A 1 95 ? 13.684 -2.182 -7.603 1.00 91.75 95 ILE A CA 1
ATOM 748 C C . ILE A 1 95 ? 13.400 -2.209 -6.100 1.00 91.75 95 ILE A C 1
ATOM 750 O O . ILE A 1 95 ? 14.284 -2.417 -5.271 1.00 91.75 95 ILE A O 1
ATOM 754 N N . LEU A 1 96 ? 12.125 -2.057 -5.751 1.00 90.00 96 LEU A N 1
ATOM 755 C CA . LEU A 1 96 ? 11.671 -2.069 -4.364 1.00 90.00 96 LEU A CA 1
ATOM 756 C C . LEU A 1 96 ? 11.573 -3.486 -3.790 1.00 90.00 96 LEU A C 1
ATOM 758 O O . LEU A 1 96 ? 11.128 -4.423 -4.460 1.00 90.00 96 LEU A O 1
ATOM 762 N N . ASP A 1 97 ? 11.890 -3.613 -2.500 1.00 92.38 97 ASP A N 1
ATOM 763 C CA . ASP A 1 97 ? 11.568 -4.811 -1.731 1.00 92.38 97 ASP A CA 1
ATOM 764 C C . ASP A 1 97 ? 10.045 -4.980 -1.615 1.00 92.38 97 ASP A C 1
ATOM 766 O O . ASP A 1 97 ? 9.291 -4.029 -1.380 1.00 92.38 97 ASP A O 1
ATOM 770 N N . ILE A 1 98 ? 9.574 -6.220 -1.748 1.00 90.94 98 ILE A N 1
ATOM 771 C CA . ILE A 1 98 ? 8.141 -6.520 -1.703 1.00 90.94 98 ILE A CA 1
ATOM 772 C C . ILE A 1 98 ? 7.507 -6.155 -0.355 1.00 90.94 98 ILE A C 1
ATOM 774 O O . ILE A 1 98 ? 6.341 -5.768 -0.312 1.00 90.94 98 ILE A O 1
ATOM 778 N N . GLY A 1 99 ? 8.262 -6.226 0.743 1.00 90.69 99 GLY A N 1
ATOM 779 C CA . GLY A 1 99 ? 7.818 -5.815 2.068 1.00 90.69 99 GLY A CA 1
ATOM 780 C C . GLY A 1 99 ? 7.462 -4.332 2.130 1.00 90.69 99 GLY A C 1
ATOM 781 O O . GLY A 1 99 ? 6.460 -3.985 2.756 1.00 90.69 99 GLY A O 1
ATOM 782 N N . ILE A 1 100 ? 8.204 -3.476 1.417 1.00 92.12 100 ILE A N 1
ATOM 783 C CA . ILE A 1 100 ? 7.895 -2.044 1.300 1.00 92.12 100 ILE A CA 1
ATOM 784 C C . ILE A 1 100 ? 6.558 -1.871 0.579 1.00 92.12 100 ILE A C 1
ATOM 786 O O . ILE A 1 100 ? 5.655 -1.233 1.114 1.00 92.12 100 ILE A O 1
ATOM 790 N N . ILE A 1 101 ? 6.385 -2.512 -0.583 1.00 92.25 101 ILE A N 1
ATOM 791 C CA . ILE A 1 101 ? 5.149 -2.429 -1.380 1.00 92.25 101 ILE A CA 1
ATOM 792 C C . ILE A 1 101 ? 3.934 -2.878 -0.552 1.00 92.25 101 ILE A C 1
ATOM 794 O O . ILE A 1 101 ? 2.897 -2.212 -0.544 1.00 92.25 101 ILE A O 1
ATOM 798 N N . LEU A 1 102 ? 4.057 -3.994 0.171 1.00 89.94 102 LEU A N 1
ATOM 799 C CA . LEU A 1 102 ? 2.986 -4.520 1.021 1.00 89.94 102 LEU A CA 1
ATOM 800 C C . LEU A 1 102 ? 2.658 -3.585 2.192 1.00 89.94 102 LEU A C 1
ATOM 802 O O . LEU A 1 102 ? 1.480 -3.425 2.523 1.00 89.94 102 LEU A O 1
ATOM 806 N N . ALA A 1 103 ? 3.673 -2.963 2.798 1.00 89.69 103 ALA A N 1
ATOM 807 C CA . ALA A 1 103 ? 3.498 -2.019 3.894 1.00 89.69 103 ALA A CA 1
ATOM 808 C C . ALA A 1 103 ? 2.771 -0.748 3.431 1.00 89.69 103 ALA A C 1
ATOM 810 O O . ALA A 1 103 ? 1.740 -0.393 4.008 1.00 89.69 103 ALA A O 1
ATOM 811 N N . VAL A 1 104 ? 3.241 -0.115 2.349 1.00 93.12 104 VAL A N 1
ATOM 812 C CA . VAL A 1 104 ? 2.673 1.157 1.864 1.00 93.12 104 VAL A CA 1
ATOM 813 C C . VAL A 1 104 ? 1.273 1.003 1.267 1.00 93.12 104 VAL A C 1
ATOM 815 O O . VAL A 1 104 ? 0.505 1.961 1.225 1.00 93.12 104 VAL A O 1
ATOM 818 N N . CYS A 1 105 ? 0.901 -0.206 0.832 1.00 90.62 105 CYS A N 1
ATOM 819 C CA . CYS A 1 105 ? -0.444 -0.512 0.338 1.00 90.62 105 CYS A CA 1
ATOM 820 C C . CYS A 1 105 ? -1.462 -0.807 1.455 1.00 90.62 105 CYS A C 1
ATOM 822 O O . CYS A 1 105 ? -2.591 -1.200 1.148 1.00 90.62 105 CYS A O 1
ATOM 824 N N . ALA A 1 106 ? -1.081 -0.663 2.732 1.00 85.12 106 ALA A N 1
ATOM 825 C CA . ALA A 1 106 ? -1.964 -0.764 3.898 1.00 85.12 106 ALA A CA 1
ATOM 826 C C . ALA A 1 106 ? -2.908 -1.985 3.864 1.00 85.12 106 ALA A C 1
ATOM 828 O O . ALA A 1 106 ? -4.105 -1.881 4.138 1.00 85.12 106 ALA A O 1
ATOM 829 N N . GLY A 1 107 ? -2.366 -3.138 3.462 1.00 78.88 107 GLY A N 1
ATOM 830 C CA . GLY A 1 107 ? -3.078 -4.413 3.472 1.00 78.88 107 GLY A CA 1
ATOM 831 C C . GLY A 1 107 ? -3.996 -4.689 2.276 1.00 78.88 107 GLY A C 1
ATOM 832 O O . GLY A 1 107 ? -4.552 -5.793 2.230 1.00 78.88 107 GLY A O 1
ATOM 833 N N . LEU A 1 108 ? -4.121 -3.761 1.312 1.00 84.31 108 LEU A N 1
ATOM 834 C CA . LEU A 1 108 ? -4.920 -3.944 0.086 1.00 84.31 108 LEU A CA 1
ATOM 835 C C . LEU A 1 108 ? -4.278 -4.898 -0.918 1.00 84.31 108 LEU A C 1
ATOM 837 O O . LEU A 1 108 ? -4.985 -5.608 -1.633 1.00 84.31 108 LEU A O 1
ATOM 841 N N . VAL A 1 109 ? -2.949 -4.927 -0.961 1.00 84.06 109 VAL A N 1
ATOM 842 C CA . VAL A 1 109 ? -2.196 -5.907 -1.742 1.00 84.06 109 VAL A CA 1
ATOM 843 C C . VAL A 1 109 ? -1.895 -7.096 -0.836 1.00 84.06 109 VAL A C 1
ATOM 845 O O . VAL A 1 109 ? -1.442 -6.942 0.299 1.00 84.06 109 VAL A O 1
ATOM 848 N N . ILE A 1 110 ? -2.191 -8.294 -1.332 1.00 79.62 110 ILE A N 1
ATOM 849 C CA . ILE A 1 110 ? -1.901 -9.560 -0.661 1.00 79.62 110 ILE A CA 1
ATOM 850 C C . ILE A 1 110 ? -1.119 -10.461 -1.605 1.00 79.62 110 ILE A C 1
ATOM 852 O O . ILE A 1 110 ? -1.326 -10.430 -2.817 1.00 79.62 110 ILE A O 1
ATOM 856 N N . TRP A 1 111 ? -0.240 -11.271 -1.030 1.00 69.75 111 TRP A N 1
ATOM 857 C CA . TRP A 1 111 ? 0.523 -12.282 -1.746 1.00 69.75 111 TRP A CA 1
ATOM 858 C C . TRP A 1 111 ? 0.077 -13.677 -1.293 1.00 69.75 111 TRP A C 1
ATOM 860 O O . TRP A 1 111 ? -0.241 -13.861 -0.114 1.00 69.75 111 TRP A O 1
ATOM 870 N N . GLY A 1 112 ? 0.006 -14.628 -2.227 1.00 58.81 112 GLY A N 1
ATOM 871 C CA . GLY A 1 112 ? -0.450 -15.999 -1.994 1.00 58.81 112 GLY A CA 1
ATOM 872 C C . GLY A 1 112 ? -0.093 -16.930 -3.137 1.00 58.81 112 GLY A C 1
ATOM 873 O O . GLY A 1 112 ? 0.062 -16.427 -4.274 1.00 58.81 112 GLY A O 1
#

Radius of gyration: 16.04 Å; chains: 1; bounding box: 39×30×47 Å

Organism: NCBI:txid2733690

Secondary structure (DSSP, 8-state):
--HHHHHHHHHHHHHHHT--SHHHHHHHHHT--SSHHHHHHHHHHHHHTS-HHHHHHHHHHHHHHHH-SSPPPHHHHHHHHH--TT-SS--GGG---HHHHHHHTTTSS---

Foldseek 3Di:
DPPVVVLLVVLLVLQLVVDPDPVSSVVSVVVRDPDPVVSVVVLLVVLVPDPPVLNVLLVQLCVCCVPDPDDDDLVRSQQSSQDDPPDPDRDPVSRDDVVSNCVSNSNPDDDD